Protein AF-J3E2V6-F1 (afdb_monomer)

Radius of gyration: 20.53 Å; Cα contacts (8 Å, |Δi|>4): 10; chains: 1; bounding box: 46×30×52 Å

pLDDT: mean 71.63, std 12.49, range [40.09, 92.38]

Secondary structure (DSSP, 8-state):
----GGGHHHHHHHHHHHHHHHHHHHHTSTTHHHHS-HHHHHHHHHHHTSTTTT--SS-------

Solvent-accessible surface area (backbone atoms only — not comparable to full-atom values): 4161 Å² total; per-residue (Å²): 136,82,77,81,80,83,47,62,69,59,48,50,53,52,53,47,53,52,4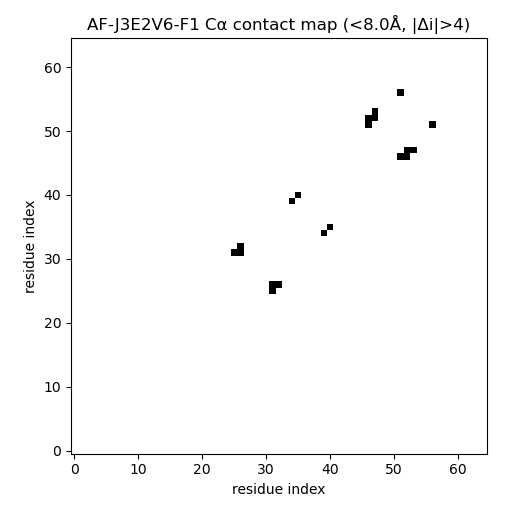9,52,55,50,48,53,56,44,62,72,34,86,59,47,63,66,66,66,34,72,67,49,54,54,52,49,54,56,41,62,76,36,100,55,43,97,51,72,96,61,73,80,79,79,82,90,134

Mean predicted aligned error: 14.81 Å

Sequence (65 aa):
MVRKTGDFNANVAHYKATADAKLARLIESADYHSFITKEAVEAFAKVEGSAYAGRPLKSAKPSDT

Foldseek 3Di:
DPDCPPCPVVVVVVVVVVVVVVVVVLCPDPCNVVCPDPVNVVVVVVCCPDPCNVPPPDDPPDDDD

Structure (mmCIF, N/CA/C/O backbone):
data_AF-J3E2V6-F1
#
_entry.id   AF-J3E2V6-F1
#
loop_
_atom_site.group_PDB
_atom_site.id
_atom_site.type_symbol
_atom_site.label_atom_id
_atom_site.label_alt_id
_atom_site.label_comp_id
_atom_site.label_asym_id
_atom_site.label_entity_id
_atom_site.label_seq_id
_atom_site.pdbx_PDB_ins_code
_atom_site.Cartn_x
_atom_site.Cartn_y
_atom_site.Cartn_z
_atom_site.occupancy
_atom_site.B_iso_or_equiv
_atom_site.auth_seq_id
_atom_site.auth_comp_id
_atom_site.auth_asym_id
_atom_site.auth_atom_id
_atom_site.pdbx_PDB_model_num
ATOM 1 N N . MET A 1 1 ? 10.615 -8.804 -39.112 1.00 40.09 1 MET A N 1
ATOM 2 C CA . MET A 1 1 ? 10.504 -7.898 -37.945 1.00 40.09 1 MET A CA 1
ATOM 3 C C . MET A 1 1 ? 11.181 -8.553 -36.748 1.00 40.09 1 MET A C 1
ATOM 5 O O . MET A 1 1 ? 10.593 -9.430 -36.129 1.00 40.09 1 MET A O 1
ATOM 9 N N . VAL A 1 2 ? 12.429 -8.185 -36.457 1.00 48.97 2 VAL A N 1
ATOM 10 C CA . VAL A 1 2 ? 13.132 -8.646 -35.250 1.00 48.97 2 VAL A CA 1
ATOM 11 C C . VAL A 1 2 ? 12.649 -7.768 -34.100 1.00 48.97 2 VAL A C 1
ATOM 13 O O . VAL A 1 2 ? 12.933 -6.572 -34.078 1.00 48.97 2 VAL A O 1
ATOM 16 N N . ARG A 1 3 ? 11.850 -8.322 -33.181 1.00 53.84 3 ARG A N 1
ATOM 17 C CA . ARG A 1 3 ? 11.486 -7.596 -31.960 1.00 53.84 3 ARG A CA 1
ATOM 18 C C . ARG A 1 3 ? 12.761 -7.463 -31.139 1.00 53.84 3 ARG A C 1
ATOM 20 O O . ARG A 1 3 ? 13.357 -8.465 -30.766 1.00 53.84 3 ARG A O 1
ATOM 27 N N . LYS A 1 4 ? 13.199 -6.224 -30.932 1.00 56.81 4 LYS A N 1
ATOM 28 C CA . LYS A 1 4 ? 14.404 -5.876 -30.183 1.00 56.81 4 LYS A CA 1
ATOM 29 C C . LYS A 1 4 ? 14.212 -6.343 -28.735 1.00 56.81 4 LYS A C 1
ATOM 31 O O . LYS A 1 4 ? 13.624 -5.641 -27.924 1.00 56.81 4 LYS A O 1
ATOM 36 N N . THR A 1 5 ? 14.705 -7.533 -28.410 1.00 58.84 5 THR A N 1
ATOM 37 C CA . THR A 1 5 ? 14.773 -8.114 -27.055 1.00 58.84 5 THR A CA 1
ATOM 38 C C . THR A 1 5 ? 15.748 -7.361 -26.134 1.00 58.84 5 THR A C 1
ATOM 40 O O . THR A 1 5 ? 16.037 -7.819 -25.035 1.00 58.84 5 THR A O 1
ATOM 43 N N . GLY A 1 6 ? 16.273 -6.217 -26.586 1.00 58.84 6 GLY A N 1
ATOM 44 C CA . GLY A 1 6 ? 17.437 -5.544 -26.019 1.00 58.84 6 GLY A CA 1
ATOM 45 C C . GLY A 1 6 ? 17.215 -4.798 -24.709 1.00 58.84 6 GLY A C 1
ATOM 46 O O . GLY A 1 6 ? 18.194 -4.550 -24.029 1.00 58.84 6 GLY A O 1
ATOM 47 N N . ASP A 1 7 ? 15.979 -4.490 -24.310 1.00 69.12 7 ASP A N 1
ATOM 48 C CA . ASP A 1 7 ? 15.763 -3.565 -23.186 1.00 69.12 7 ASP A CA 1
ATOM 49 C C . ASP A 1 7 ? 14.702 -4.040 -22.185 1.00 69.12 7 ASP A C 1
ATOM 51 O O . ASP A 1 7 ? 14.135 -3.233 -21.457 1.00 69.12 7 ASP A O 1
ATOM 55 N N . PHE A 1 8 ? 14.402 -5.343 -22.099 1.00 75.25 8 PHE A N 1
ATOM 56 C CA . PHE A 1 8 ? 13.437 -5.831 -21.098 1.00 75.25 8 PHE A CA 1
ATOM 57 C C . PHE A 1 8 ? 13.885 -5.483 -19.672 1.00 75.25 8 PHE A C 1
ATOM 59 O O . PHE A 1 8 ? 13.133 -4.869 -18.923 1.00 75.25 8 PHE A O 1
ATOM 66 N N . ASN A 1 9 ? 15.137 -5.791 -19.327 1.00 77.75 9 ASN A N 1
ATOM 67 C CA . ASN A 1 9 ? 15.684 -5.484 -18.004 1.00 77.75 9 ASN A CA 1
ATOM 68 C C . ASN A 1 9 ? 15.780 -3.971 -17.750 1.00 77.75 9 ASN A C 1
ATOM 70 O O . ASN A 1 9 ? 15.498 -3.524 -16.641 1.00 77.75 9 ASN A O 1
ATOM 74 N N . ALA A 1 10 ? 16.116 -3.179 -18.774 1.00 74.06 10 ALA A N 1
ATOM 75 C CA . ALA A 1 10 ? 16.152 -1.721 -18.676 1.00 74.06 10 ALA A CA 1
ATOM 76 C C . ALA A 1 10 ? 14.748 -1.131 -18.448 1.00 74.06 10 ALA A C 1
ATOM 78 O O . ALA A 1 10 ? 14.566 -0.270 -17.588 1.00 74.06 10 ALA A O 1
ATOM 79 N N . ASN A 1 11 ? 13.733 -1.657 -19.137 1.00 82.69 11 ASN A N 1
ATOM 80 C CA . ASN A 1 11 ? 12.337 -1.283 -18.932 1.00 82.69 11 ASN A CA 1
ATOM 81 C C . ASN A 1 11 ? 11.838 -1.698 -17.545 1.00 82.69 11 ASN A C 1
ATOM 83 O O . ASN A 1 11 ? 11.204 -0.897 -16.865 1.00 82.69 11 ASN A O 1
ATOM 87 N N . VAL A 1 12 ? 12.158 -2.909 -17.080 1.00 85.25 12 VAL A N 1
ATOM 88 C CA . VAL A 1 12 ? 11.819 -3.359 -15.719 1.00 85.25 12 VAL A CA 1
ATOM 89 C C . VAL A 1 12 ? 12.438 -2.430 -14.676 1.00 85.25 12 VAL A C 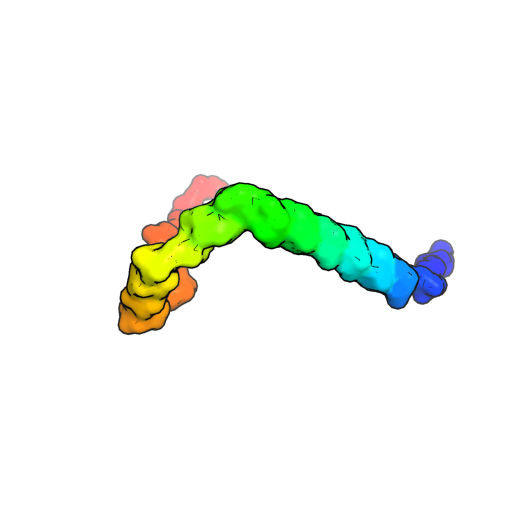1
ATOM 91 O O . VAL A 1 12 ? 11.736 -1.991 -13.768 1.00 85.25 12 VAL A O 1
ATOM 94 N N . ALA A 1 13 ? 13.717 -2.080 -14.822 1.00 85.88 13 ALA A N 1
ATOM 95 C CA . ALA A 1 13 ? 14.385 -1.146 -13.920 1.00 85.88 13 ALA A CA 1
ATOM 96 C C . ALA A 1 13 ? 13.720 0.243 -13.935 1.00 85.88 13 ALA A C 1
ATOM 98 O O . ALA A 1 13 ? 13.470 0.814 -12.874 1.00 85.88 13 ALA A O 1
ATOM 99 N N . HIS A 1 14 ? 13.364 0.756 -15.116 1.00 85.12 14 HIS A N 1
ATOM 100 C CA . HIS A 1 14 ? 12.669 2.034 -15.274 1.00 85.12 14 HIS A CA 1
ATOM 101 C C . HIS A 1 14 ? 11.287 2.046 -14.602 1.00 85.12 14 HIS A C 1
ATOM 103 O O . HIS A 1 14 ? 10.959 2.963 -13.841 1.00 85.12 14 HIS A O 1
ATOM 109 N N . TYR A 1 15 ? 10.474 1.016 -14.847 1.00 89.88 15 TYR A N 1
ATOM 110 C CA . TYR A 1 15 ? 9.150 0.906 -14.241 1.00 89.88 15 TYR A CA 1
ATOM 111 C C . TYR A 1 15 ? 9.228 0.688 -12.732 1.00 89.88 15 TYR A C 1
ATOM 113 O O . TYR A 1 15 ? 8.423 1.272 -12.007 1.00 89.88 15 TYR A O 1
ATOM 121 N N . LYS A 1 16 ? 10.219 -0.069 -12.248 1.00 90.88 16 LYS A N 1
ATOM 122 C CA . LYS A 1 16 ? 10.464 -0.245 -10.814 1.00 90.88 16 LYS A CA 1
ATOM 123 C C . LYS A 1 16 ? 10.813 1.084 -10.144 1.00 90.88 16 LYS A C 1
ATOM 125 O O . LYS A 1 16 ? 10.131 1.472 -9.206 1.00 90.88 16 LYS A O 1
ATOM 130 N N . ALA A 1 17 ? 11.767 1.837 -10.692 1.00 92.38 17 ALA A N 1
ATOM 131 C CA . ALA A 1 17 ? 12.134 3.151 -10.160 1.00 92.38 17 ALA A CA 1
ATOM 132 C C . ALA A 1 17 ? 10.949 4.136 -10.155 1.00 92.38 17 ALA A C 1
ATOM 134 O O . ALA A 1 17 ? 10.769 4.910 -9.217 1.00 92.38 17 ALA A O 1
ATOM 135 N N . THR A 1 18 ? 10.099 4.080 -11.184 1.00 91.38 18 THR A N 1
ATOM 136 C CA . THR A 1 18 ? 8.883 4.904 -11.261 1.00 91.38 18 THR A CA 1
ATOM 137 C C . THR A 1 18 ? 7.850 4.496 -10.209 1.00 91.38 18 THR A C 1
ATOM 139 O O . THR A 1 18 ? 7.200 5.361 -9.620 1.00 91.38 18 THR A O 1
ATOM 142 N N . ALA A 1 19 ? 7.676 3.194 -9.974 1.00 89.62 19 ALA A N 1
ATOM 143 C CA . ALA A 1 19 ? 6.791 2.680 -8.936 1.00 89.62 19 ALA A CA 1
ATOM 144 C C . ALA A 1 19 ? 7.293 3.068 -7.539 1.00 89.62 19 ALA A C 1
ATOM 146 O O . ALA A 1 19 ? 6.506 3.583 -6.749 1.00 89.62 19 ALA A O 1
ATOM 147 N N . ASP A 1 20 ? 8.593 2.924 -7.279 1.00 91.06 20 ASP A N 1
ATOM 148 C CA . ASP A 1 20 ? 9.218 3.281 -6.003 1.00 91.06 20 ASP A CA 1
ATOM 149 C C . ASP A 1 20 ? 9.059 4.783 -5.708 1.00 91.06 20 ASP A C 1
ATOM 151 O O . ASP A 1 20 ? 8.650 5.164 -4.613 1.00 91.06 20 ASP A O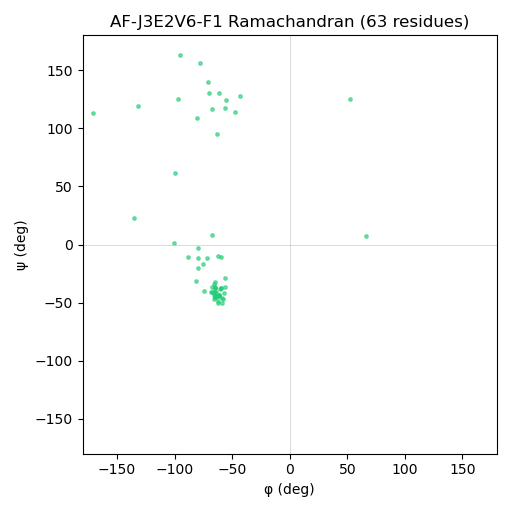 1
ATOM 155 N N . ALA A 1 21 ? 9.270 5.651 -6.704 1.00 92.25 21 ALA A N 1
ATOM 156 C CA . ALA A 1 21 ? 9.073 7.095 -6.553 1.00 92.25 21 ALA A CA 1
ATOM 157 C C . ALA A 1 21 ? 7.604 7.476 -6.286 1.00 92.25 21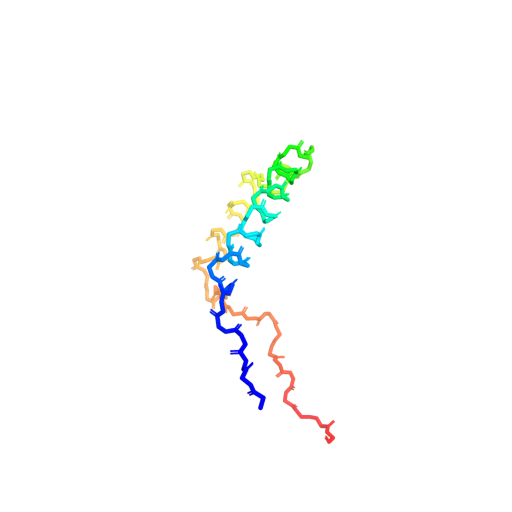 ALA A C 1
ATOM 159 O O . ALA A 1 21 ? 7.320 8.389 -5.508 1.00 92.25 21 ALA A O 1
ATOM 160 N N . LYS A 1 22 ? 6.653 6.783 -6.925 1.00 86.00 22 LYS A N 1
ATOM 161 C CA . LYS A 1 22 ? 5.219 6.976 -6.663 1.00 86.00 22 LYS A CA 1
ATOM 162 C C . LYS A 1 22 ? 4.838 6.497 -5.268 1.00 86.00 22 LYS A C 1
ATOM 164 O O . LYS A 1 22 ? 4.070 7.181 -4.600 1.00 86.00 22 LYS A O 1
ATOM 169 N N . LEU A 1 23 ? 5.379 5.362 -4.833 1.00 83.25 23 LEU A N 1
ATOM 170 C CA . LEU A 1 23 ? 5.135 4.814 -3.505 1.00 83.25 23 LEU A CA 1
ATOM 171 C C . LEU A 1 23 ? 5.696 5.736 -2.418 1.00 83.25 23 LEU A C 1
ATOM 173 O O . LEU A 1 23 ? 4.983 6.025 -1.468 1.00 83.25 23 LEU A O 1
ATOM 177 N N . ALA A 1 24 ? 6.912 6.262 -2.587 1.00 87.94 24 ALA A N 1
ATOM 178 C CA . ALA A 1 24 ? 7.502 7.226 -1.658 1.00 87.94 24 ALA A CA 1
ATOM 179 C C . ALA A 1 24 ? 6.631 8.485 -1.506 1.00 87.94 24 ALA A C 1
ATOM 181 O O . ALA A 1 24 ? 6.291 8.869 -0.392 1.00 87.94 24 ALA A O 1
ATOM 182 N N . ARG A 1 25 ? 6.168 9.063 -2.625 1.00 85.25 25 ARG A N 1
ATOM 183 C CA . ARG A 1 25 ? 5.227 10.197 -2.607 1.00 85.25 25 ARG A CA 1
ATOM 184 C C . ARG A 1 25 ? 3.908 9.877 -1.922 1.00 85.25 25 ARG A C 1
ATOM 186 O O . ARG A 1 25 ? 3.329 10.740 -1.272 1.00 85.25 25 ARG A O 1
ATOM 193 N N . LEU A 1 26 ? 3.408 8.662 -2.127 1.00 81.19 26 LEU A N 1
ATOM 194 C CA . LEU A 1 26 ? 2.189 8.211 -1.484 1.00 81.19 26 LEU A CA 1
ATOM 195 C C . LEU A 1 26 ? 2.424 8.117 0.026 1.00 81.19 26 LEU A C 1
ATOM 197 O O . LEU A 1 26 ? 1.649 8.707 0.756 1.00 81.19 26 LEU A O 1
ATOM 201 N N . ILE A 1 27 ? 3.526 7.509 0.479 1.00 81.31 27 ILE A N 1
ATOM 202 C CA . ILE A 1 27 ? 3.901 7.401 1.900 1.00 81.31 27 ILE A CA 1
ATOM 203 C C . ILE A 1 27 ? 4.022 8.771 2.581 1.00 81.31 27 ILE A C 1
ATOM 205 O O . ILE A 1 27 ? 3.554 8.941 3.702 1.00 81.31 27 ILE A O 1
ATOM 209 N N . GLU A 1 28 ? 4.620 9.750 1.904 1.00 82.31 28 GLU A N 1
ATOM 210 C CA . GLU A 1 28 ? 4.783 11.119 2.417 1.00 82.31 28 GLU A CA 1
ATOM 211 C C . GLU A 1 28 ? 3.474 11.924 2.462 1.00 82.31 28 GLU A C 1
ATOM 213 O O . GLU A 1 28 ? 3.431 13.002 3.058 1.00 82.31 28 GLU A O 1
ATOM 218 N N . 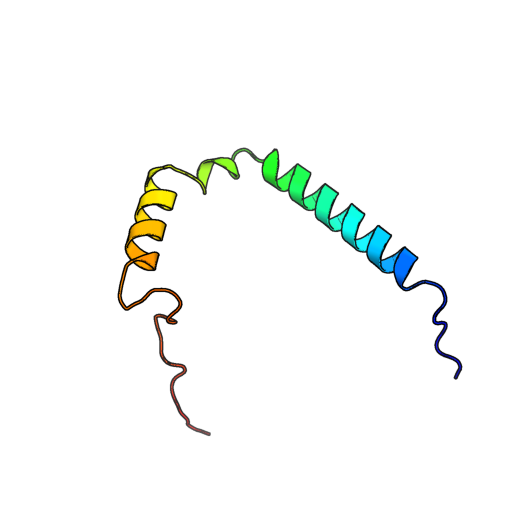SER A 1 29 ? 2.398 11.441 1.833 1.00 80.19 29 SER A N 1
ATOM 219 C CA . SER A 1 29 ? 1.113 12.136 1.858 1.00 80.19 29 SER A CA 1
ATOM 220 C C . SER A 1 29 ? 0.467 12.056 3.244 1.00 80.19 29 SER A C 1
ATOM 222 O O . SER A 1 29 ? 0.473 11.012 3.895 1.00 80.19 29 SER A O 1
ATOM 224 N N . ALA A 1 30 ? -0.135 13.165 3.685 1.00 72.50 30 ALA A N 1
ATOM 225 C CA . ALA A 1 30 ? -0.784 13.264 4.996 1.00 72.50 30 ALA A CA 1
ATOM 226 C C . ALA A 1 30 ? -1.872 12.194 5.211 1.00 72.50 30 ALA A C 1
ATOM 228 O O . ALA A 1 30 ? -2.095 11.747 6.335 1.00 72.50 30 ALA A O 1
ATOM 229 N N . ASP A 1 31 ? -2.500 11.746 4.122 1.00 70.25 31 ASP A N 1
ATOM 230 C CA . ASP A 1 31 ? -3.573 10.761 4.156 1.00 70.25 31 ASP A CA 1
ATOM 231 C C . ASP A 1 31 ? -3.082 9.309 4.093 1.00 70.25 31 ASP A C 1
ATOM 233 O O . ASP A 1 31 ? -3.842 8.384 4.355 1.00 70.25 31 ASP A O 1
ATOM 237 N N . TYR A 1 32 ? -1.808 9.047 3.801 1.00 69.12 32 TYR A N 1
ATOM 238 C CA . TYR A 1 32 ? -1.319 7.668 3.712 1.00 69.12 32 TYR A CA 1
ATOM 239 C C . TYR A 1 32 ? -1.457 6.904 5.024 1.00 69.12 32 TYR A C 1
ATOM 241 O O . TYR A 1 32 ? -1.935 5.769 5.064 1.00 69.12 32 TYR A O 1
ATOM 249 N N . HIS A 1 33 ? -1.093 7.567 6.117 1.00 64.44 33 HIS A N 1
ATOM 250 C CA . HIS A 1 33 ? -1.265 7.034 7.460 1.00 64.44 33 HIS A CA 1
ATOM 251 C C . HIS A 1 33 ? -2.704 7.177 7.977 1.00 64.44 33 HIS A C 1
ATOM 253 O O . HIS A 1 33 ? -3.039 6.542 8.974 1.00 64.44 33 HIS A O 1
ATOM 259 N N . SER A 1 34 ? -3.567 7.948 7.301 1.00 68.81 34 SER A N 1
ATOM 260 C CA . SER A 1 34 ? -4.986 8.063 7.661 1.00 68.81 34 SER A CA 1
ATOM 261 C C . SER A 1 34 ? -5.822 6.879 7.161 1.00 68.81 34 SER A C 1
ATOM 263 O O . SER A 1 34 ? -6.870 6.598 7.736 1.00 68.81 34 SER A O 1
ATOM 265 N N . PHE A 1 35 ? -5.345 6.122 6.162 1.00 61.88 35 PHE A N 1
ATOM 266 C CA . PHE A 1 35 ? -5.994 4.882 5.708 1.00 61.88 35 PHE A CA 1
ATOM 267 C C . PHE A 1 35 ? -5.663 3.654 6.567 1.00 61.88 35 PHE A C 1
ATOM 269 O O . PHE A 1 35 ? -6.501 2.762 6.705 1.00 61.88 35 PHE A O 1
ATOM 276 N N . ILE A 1 36 ? -4.462 3.588 7.153 1.00 63.88 36 ILE A N 1
ATOM 277 C CA . ILE A 1 36 ? -4.035 2.476 8.020 1.00 63.88 36 ILE A CA 1
ATOM 278 C C . ILE A 1 36 ? -4.197 2.894 9.481 1.00 63.88 36 ILE A C 1
ATOM 280 O O . ILE A 1 36 ? -3.234 2.981 10.242 1.00 63.88 36 ILE A O 1
ATOM 284 N N . THR A 1 37 ? -5.432 3.185 9.882 1.00 69.81 37 THR A N 1
ATOM 285 C CA . THR A 1 37 ? -5.726 3.340 11.305 1.00 69.81 37 THR A CA 1
ATOM 286 C C . THR A 1 37 ? -5.841 1.971 11.966 1.00 69.81 37 THR A C 1
ATOM 288 O O . THR A 1 37 ? -6.130 0.957 11.319 1.00 69.81 37 THR A O 1
ATOM 291 N N . LYS A 1 38 ? -5.619 1.922 13.282 1.00 72.31 38 LYS A N 1
ATOM 292 C CA . LYS A 1 38 ? -5.779 0.690 14.061 1.00 72.31 38 LYS A CA 1
ATOM 293 C C . LYS A 1 38 ? -7.188 0.111 13.888 1.00 72.31 38 LYS A C 1
ATOM 295 O O . LYS A 1 38 ? -7.334 -1.102 13.768 1.00 72.31 38 LYS A O 1
ATOM 300 N N . GLU A 1 39 ? -8.202 0.971 13.791 1.00 74.69 39 GLU A N 1
ATOM 301 C CA . GLU A 1 39 ? -9.587 0.562 13.553 1.00 74.69 39 GLU A CA 1
ATOM 302 C C . GLU A 1 39 ? -9.763 -0.103 12.184 1.00 74.69 39 GLU A C 1
ATOM 304 O O . GLU A 1 39 ? -10.455 -1.117 12.086 1.00 74.69 39 GLU A O 1
ATOM 309 N N . ALA A 1 40 ? -9.119 0.421 11.134 1.00 73.69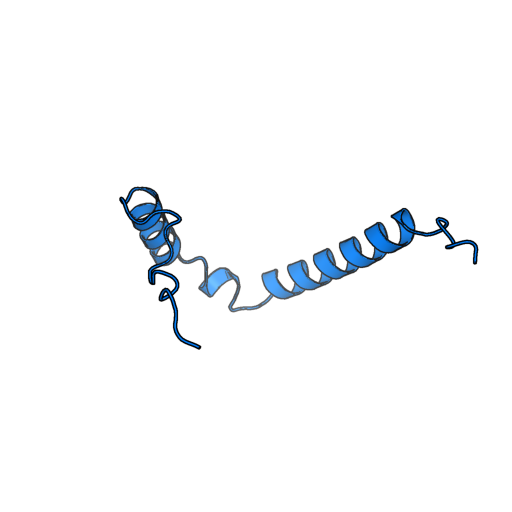 40 ALA A N 1
ATOM 310 C CA . ALA A 1 40 ? -9.157 -0.183 9.805 1.00 73.69 40 ALA A CA 1
ATOM 311 C C . ALA A 1 40 ? -8.502 -1.574 9.808 1.00 73.69 40 ALA A C 1
ATOM 313 O O . ALA A 1 40 ? -9.089 -2.531 9.302 1.00 73.69 40 ALA A O 1
ATOM 314 N N . VAL A 1 41 ? -7.332 -1.721 10.441 1.00 74.62 41 VAL A N 1
ATOM 315 C CA . VAL A 1 41 ? -6.632 -3.013 10.572 1.00 74.62 41 VAL A CA 1
ATOM 316 C C . VAL A 1 41 ? -7.471 -4.027 11.357 1.00 74.62 41 VAL A C 1
ATOM 318 O O . VAL A 1 41 ? -7.617 -5.172 10.926 1.00 74.62 41 VAL A O 1
ATOM 321 N N . GLU A 1 42 ? -8.079 -3.618 12.472 1.00 78.94 42 GLU A N 1
ATOM 322 C CA . GLU A 1 42 ? -8.972 -4.480 13.257 1.00 78.94 42 GLU A CA 1
ATOM 323 C C . GLU A 1 42 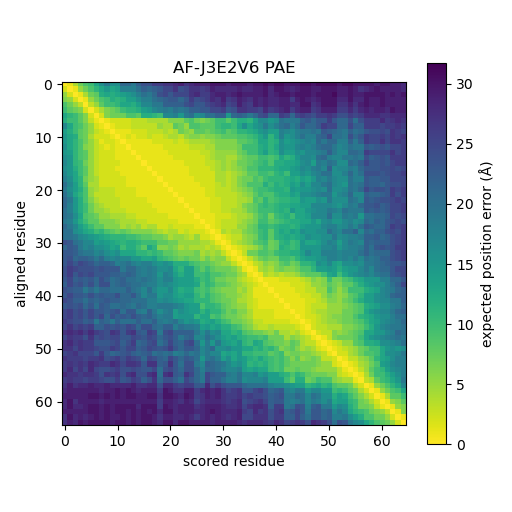? -10.237 -4.876 12.483 1.00 78.94 42 GLU A C 1
ATOM 325 O O . GLU A 1 42 ? -10.708 -6.010 12.602 1.00 78.94 42 GLU A O 1
ATOM 330 N N . ALA A 1 43 ? -10.796 -3.969 11.679 1.00 76.69 43 ALA A N 1
ATOM 331 C CA . ALA A 1 43 ? -11.940 -4.263 10.823 1.00 76.69 43 ALA A CA 1
ATOM 332 C C . ALA A 1 43 ? -11.583 -5.290 9.738 1.00 76.69 43 ALA A C 1
ATOM 334 O O . ALA A 1 43 ? -12.322 -6.259 9.556 1.00 76.69 43 ALA A O 1
ATOM 335 N N . PHE A 1 44 ? -10.435 -5.136 9.069 1.00 72.44 44 PHE A N 1
ATOM 336 C CA . PHE A 1 44 ? -9.967 -6.101 8.070 1.00 72.44 44 PHE A CA 1
ATOM 337 C C . PHE A 1 44 ? -9.652 -7.470 8.684 1.00 72.44 44 PHE A C 1
ATOM 339 O O . PHE A 1 44 ? -10.087 -8.482 8.139 1.00 72.44 44 PHE A O 1
ATOM 346 N N . ALA A 1 45 ? -9.013 -7.527 9.856 1.00 76.62 45 ALA A N 1
ATOM 347 C CA . ALA A 1 45 ? -8.731 -8.788 10.550 1.00 76.62 45 ALA A CA 1
ATOM 348 C C . ALA A 1 45 ? -10.010 -9.579 10.894 1.00 76.62 45 ALA A C 1
ATOM 350 O O . ALA A 1 45 ? -10.045 -10.805 10.777 1.00 76.62 45 ALA A O 1
ATOM 351 N N . LYS A 1 46 ? -11.096 -8.885 11.264 1.00 75.69 46 LYS A N 1
ATOM 352 C CA . LYS A 1 46 ? -12.410 -9.514 11.499 1.00 75.69 46 LYS A CA 1
ATOM 353 C C . LYS A 1 46 ? -13.011 -10.101 10.222 1.00 75.69 46 LYS A C 1
ATOM 355 O O . LYS A 1 46 ? -13.683 -11.128 10.289 1.00 75.69 46 LYS A O 1
ATOM 360 N N . VAL A 1 47 ? -12.776 -9.469 9.072 1.00 70.38 47 VAL A N 1
ATOM 361 C CA . VAL A 1 47 ? -13.239 -9.967 7.769 1.00 70.38 47 VAL A CA 1
ATOM 362 C C . VAL A 1 47 ? -12.401 -11.160 7.311 1.00 70.38 47 VAL A C 1
ATOM 364 O O . VAL A 1 47 ? -12.987 -12.131 6.835 1.00 70.38 47 VAL A O 1
ATOM 367 N N . GLU A 1 48 ? -11.081 -11.146 7.511 1.00 71.12 48 GLU A N 1
ATOM 368 C CA . GLU A 1 48 ? -10.196 -12.269 7.154 1.00 71.12 48 G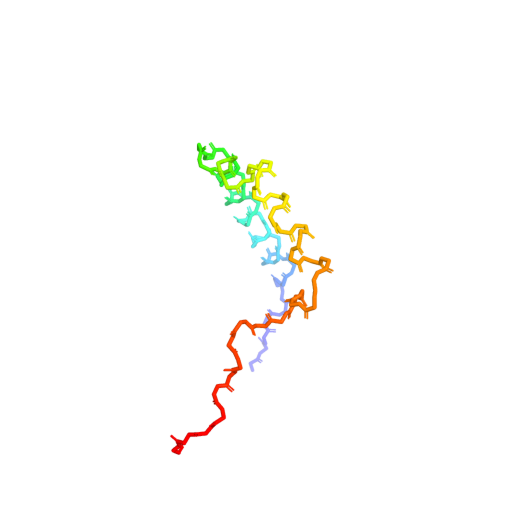LU A CA 1
ATOM 369 C C . GLU A 1 48 ? -10.470 -13.545 7.963 1.00 71.12 48 GLU A C 1
ATOM 371 O O . GLU A 1 48 ? -10.359 -14.646 7.432 1.00 71.12 48 GLU A O 1
ATOM 376 N N . GLY A 1 49 ? -10.900 -13.418 9.221 1.00 67.75 49 GLY A N 1
ATOM 377 C CA . GLY A 1 49 ? -11.349 -14.557 10.032 1.00 67.75 49 GLY A CA 1
ATOM 378 C C . GLY A 1 49 ? -12.783 -15.023 9.745 1.00 67.75 49 GLY A C 1
ATOM 379 O O . GLY A 1 49 ? -13.251 -15.983 10.356 1.00 67.75 49 GLY A O 1
AT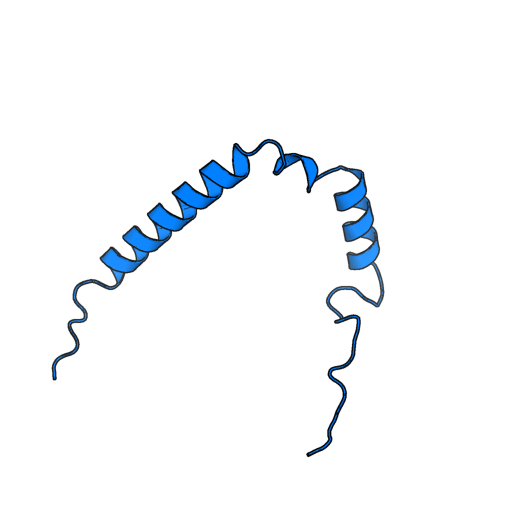OM 380 N N . SER A 1 50 ? -13.512 -14.338 8.859 1.00 69.44 50 SER A N 1
ATOM 381 C CA . SER A 1 50 ? -14.920 -14.623 8.578 1.00 69.44 50 SER A CA 1
ATOM 382 C C . SER A 1 50 ? -15.106 -15.535 7.364 1.00 69.44 50 SER A C 1
ATOM 384 O O . SER A 1 50 ? -14.255 -15.629 6.483 1.00 69.44 50 SER A O 1
ATOM 386 N N . ALA A 1 51 ? -16.297 -16.128 7.239 1.00 67.44 51 ALA A N 1
ATOM 387 C CA . ALA A 1 51 ? -16.700 -16.890 6.052 1.00 67.44 51 ALA A CA 1
ATOM 388 C C . ALA A 1 51 ? -16.706 -16.067 4.740 1.00 67.44 51 ALA A C 1
ATOM 390 O O . ALA A 1 51 ? -16.843 -16.639 3.656 1.00 67.44 51 ALA A O 1
ATOM 391 N N . TYR A 1 52 ? -16.571 -14.740 4.834 1.00 64.38 52 TYR A N 1
ATOM 392 C CA . TYR A 1 52 ? -16.553 -13.801 3.713 1.00 64.38 52 TYR A CA 1
ATOM 393 C C . TYR A 1 52 ? -15.135 -13.352 3.320 1.00 64.38 52 TYR A C 1
ATOM 395 O O . TYR A 1 52 ? -14.989 -12.579 2.373 1.00 64.38 52 TYR A O 1
ATOM 403 N N . ALA A 1 53 ? -14.090 -13.851 3.991 1.00 72.19 53 ALA A N 1
ATOM 404 C CA . ALA A 1 53 ? -12.699 -13.588 3.634 1.00 72.19 53 ALA A CA 1
ATOM 405 C C . ALA A 1 53 ? -12.421 -13.974 2.173 1.00 72.19 53 ALA A C 1
ATOM 407 O O . ALA A 1 53 ? -12.692 -15.099 1.747 1.00 72.19 53 ALA A O 1
ATOM 408 N N . GLY A 1 54 ? -11.922 -13.021 1.382 1.00 65.56 54 GLY A N 1
ATOM 409 C CA . GLY A 1 54 ? -11.624 -13.232 -0.038 1.00 65.56 54 GLY A CA 1
ATOM 410 C C . GLY A 1 54 ? -12.845 -13.491 -0.932 1.00 65.56 54 GLY A C 1
ATOM 411 O O . GLY A 1 54 ? -12.671 -13.798 -2.112 1.00 65.56 54 GLY A O 1
ATOM 412 N N . ARG A 1 55 ? -14.079 -13.372 -0.420 1.00 67.00 55 ARG A N 1
ATOM 413 C CA . ARG A 1 55 ? -15.296 -13.551 -1.220 1.00 67.00 55 ARG A CA 1
ATOM 414 C C . ARG A 1 55 ? -15.828 -12.196 -1.691 1.00 67.00 55 ARG A C 1
ATOM 416 O O . ARG A 1 55 ? -16.090 -11.325 -0.863 1.00 67.00 55 ARG A O 1
ATOM 423 N N . PRO A 1 56 ? -16.039 -11.995 -3.001 1.00 64.69 56 PRO A N 1
ATOM 424 C CA . PRO A 1 56 ? -16.681 -10.783 -3.486 1.00 64.69 56 PRO A CA 1
ATOM 425 C C . PRO A 1 56 ? -18.106 -10.678 -2.918 1.00 64.69 56 PRO A C 1
ATOM 427 O O . PRO A 1 56 ? -18.894 -11.616 -3.014 1.00 64.69 56 PRO A O 1
ATOM 430 N N . LEU A 1 57 ? -18.444 -9.513 -2.350 1.00 64.94 57 LEU A N 1
ATOM 431 C CA . LEU A 1 57 ? -19.756 -9.207 -1.744 1.00 64.94 57 LEU A CA 1
ATOM 432 C C . LEU A 1 57 ? -20.931 -9.259 -2.733 1.00 64.94 57 LEU A C 1
ATOM 434 O O . LEU A 1 57 ? -22.091 -9.197 -2.332 1.00 64.94 57 LEU A O 1
ATOM 438 N N . LYS A 1 58 ? -20.647 -9.367 -4.029 1.00 62.53 58 LYS A N 1
ATOM 439 C CA . LYS A 1 58 ? -21.644 -9.611 -5.062 1.00 62.53 58 LYS A CA 1
ATOM 440 C C . LYS A 1 58 ? -21.132 -10.738 -5.935 1.00 62.53 58 LYS A C 1
ATOM 442 O O . LYS A 1 58 ? -20.086 -10.610 -6.569 1.00 62.53 58 LYS A O 1
ATOM 447 N N . SER A 1 59 ? -21.892 -11.828 -5.969 1.00 54.53 59 SER A N 1
ATOM 448 C CA . SER A 1 59 ? -21.878 -12.733 -7.106 1.00 54.53 59 SER A CA 1
ATOM 449 C C . SER A 1 59 ? -21.893 -11.882 -8.373 1.00 54.53 59 SER A C 1
ATOM 451 O O . SER A 1 59 ? -22.726 -10.982 -8.518 1.00 54.53 59 SER A O 1
ATOM 453 N N . ALA A 1 60 ? -20.948 -12.137 -9.279 1.00 54.94 60 ALA A N 1
ATOM 454 C CA . ALA A 1 60 ? -21.146 -11.772 -10.668 1.00 54.94 60 ALA A CA 1
ATOM 455 C C . ALA A 1 60 ? -22.542 -12.285 -11.028 1.00 54.94 60 ALA A C 1
ATOM 457 O O . ALA A 1 60 ? -22.805 -13.482 -10.920 1.00 54.94 60 ALA A O 1
ATOM 458 N N . LYS A 1 61 ? -23.467 -11.366 -11.301 1.00 54.59 61 LYS A N 1
ATOM 459 C CA . LYS A 1 61 ? -24.825 -11.711 -11.701 1.00 54.59 61 LYS A CA 1
ATOM 460 C C . LYS A 1 61 ? -24.676 -12.615 -12.935 1.00 54.59 61 LYS A C 1
ATOM 462 O O . LYS A 1 61 ? -24.081 -12.146 -13.908 1.00 54.59 61 LYS A O 1
ATOM 467 N N . PRO A 1 62 ? -25.099 -13.890 -12.915 1.00 60.88 62 PRO A N 1
ATOM 468 C CA . PRO A 1 62 ? -25.091 -14.671 -14.137 1.00 60.88 62 PRO A CA 1
ATOM 469 C C . PRO A 1 62 ? -26.188 -14.128 -15.070 1.00 60.88 62 PRO A C 1
ATOM 471 O O . PRO A 1 62 ? -27.313 -13.928 -14.621 1.00 60.88 62 PRO A O 1
ATOM 474 N N . SER A 1 63 ? -25.782 -13.875 -16.325 1.00 57.28 63 SER A N 1
ATOM 475 C CA . SER A 1 63 ? -26.549 -13.738 -17.585 1.00 57.28 63 SER A CA 1
ATOM 476 C C . SER A 1 63 ? -27.748 -12.777 -17.674 1.00 57.28 63 SER A C 1
ATOM 478 O O . SER A 1 63 ? -28.729 -12.943 -16.961 1.00 57.28 63 SER A O 1
ATOM 480 N N . ASP A 1 64 ? -27.711 -11.860 -18.653 1.00 50.81 64 ASP A N 1
ATOM 481 C CA . ASP A 1 64 ? -28.554 -11.961 -19.868 1.00 50.81 64 ASP A CA 1
ATOM 482 C C . ASP A 1 64 ? -28.141 -10.903 -20.915 1.00 50.81 64 ASP A C 1
ATOM 484 O O . ASP A 1 64 ? -28.256 -9.707 -20.641 1.00 50.81 64 ASP A O 1
ATOM 488 N N . THR A 1 65 ? -27.596 -11.339 -22.060 1.00 41.81 65 THR A N 1
ATOM 489 C CA . THR A 1 65 ? -27.855 -10.920 -23.467 1.00 41.81 65 THR A CA 1
ATOM 490 C C . THR A 1 65 ? -26.814 -11.579 -24.373 1.00 41.81 65 THR A C 1
ATOM 492 O O . THR A 1 65 ? -25.604 -11.415 -24.093 1.00 41.81 65 THR A O 1
#